Protein AF-A0A7X9Q196-F1 (afdb_monomer_lite)

Secondary structure (DSSP, 8-state):
-PPPEEEEETTTSHHHHHHHHHHHHTT-EEEEE-SS-BTTEE-S--TT-HHHHHHHHHHHHHHHS---EEE-----

Radius of gyration: 11.45 Å; chains: 1; bounding box: 32×19×29 Å

Sequence (76 aa):
MSARVVVITGAAGGIGAAMMATFAALGDTPVGLDLVAAPGVIGGFDITDPAQCVAAAQRIVDEHGRSDVLCNNAGI

pLDDT: mean 96.74, std 4.55, range [62.12, 98.75]

Structure (mmCIF, N/CA/C/O backbone):
data_AF-A0A7X9Q196-F1
#
_entry.id   AF-A0A7X9Q196-F1
#
loop_
_atom_site.group_PDB
_atom_site.id
_atom_site.type_symbol
_atom_site.label_atom_id
_atom_site.label_alt_id
_atom_site.label_comp_id
_atom_site.label_asym_id
_atom_site.label_entity_id
_atom_site.label_seq_id
_atom_site.pdbx_PDB_ins_code
_atom_site.Cartn_x
_atom_site.Cartn_y
_atom_site.Cartn_z
_atom_site.occupancy
_atom_site.B_iso_or_equiv
_atom_site.auth_seq_id
_atom_site.auth_comp_id
_atom_site.auth_asym_id
_atom_site.auth_atom_id
_atom_site.pdbx_PDB_model_num
ATOM 1 N N . MET A 1 1 ? -20.472 5.931 11.167 1.00 62.12 1 MET A N 1
ATOM 2 C CA . MET A 1 1 ? -19.835 5.650 9.859 1.00 62.12 1 MET A CA 1
ATOM 3 C C . MET A 1 1 ? -19.003 4.386 10.010 1.00 62.12 1 MET A C 1
ATOM 5 O O . MET A 1 1 ? -18.504 4.166 11.105 1.00 62.12 1 MET A O 1
ATOM 9 N N . SER A 1 2 ? -18.916 3.538 8.980 1.00 86.12 2 SER A N 1
ATOM 10 C CA . SER A 1 2 ? -17.994 2.389 8.975 1.00 86.12 2 SER A CA 1
ATOM 11 C C . SER A 1 2 ? -16.546 2.869 8.822 1.00 86.12 2 SER A C 1
ATOM 13 O O . SER A 1 2 ? -16.336 3.933 8.238 1.00 86.12 2 SER A O 1
ATOM 15 N N . ALA A 1 3 ? -15.572 2.086 9.298 1.00 93.38 3 ALA A N 1
ATOM 16 C CA . ALA A 1 3 ? -14.148 2.329 9.049 1.00 93.38 3 ALA A CA 1
ATOM 17 C C . ALA A 1 3 ? -13.876 2.458 7.539 1.00 93.38 3 ALA A C 1
ATOM 19 O O . ALA A 1 3 ? -14.430 1.680 6.755 1.00 93.38 3 ALA A O 1
ATOM 20 N N . ARG A 1 4 ? -13.068 3.444 7.129 1.00 97.88 4 ARG A N 1
ATOM 21 C CA . ARG A 1 4 ? -12.684 3.623 5.719 1.00 97.88 4 ARG A CA 1
ATOM 22 C C . ARG A 1 4 ? -11.493 2.739 5.380 1.00 97.88 4 ARG A C 1
ATOM 24 O O . ARG A 1 4 ? -10.626 2.535 6.224 1.00 97.88 4 ARG A O 1
ATOM 31 N N . VAL A 1 5 ? -11.404 2.284 4.137 1.00 98.19 5 VAL A N 1
ATOM 32 C CA . VAL A 1 5 ? -10.205 1.625 3.603 1.00 98.19 5 VAL A CA 1
ATOM 33 C C . VAL A 1 5 ? -9.318 2.679 2.950 1.00 98.19 5 VAL A C 1
ATOM 35 O O . VAL A 1 5 ? -9.727 3.326 1.983 1.00 98.19 5 VAL A O 1
ATOM 38 N N . VAL A 1 6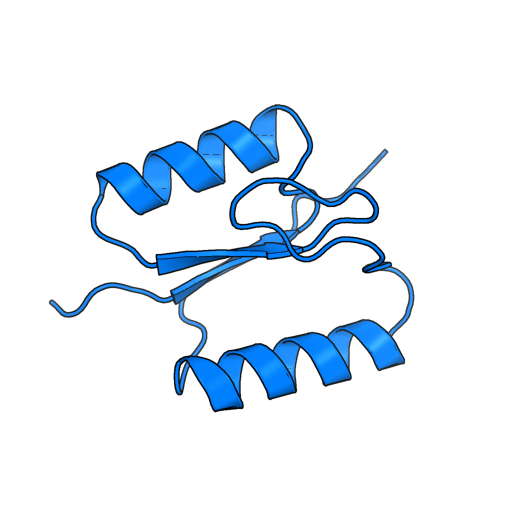 ? -8.113 2.870 3.486 1.00 98.56 6 VAL A N 1
ATOM 39 C CA . VAL A 1 6 ? -7.204 3.956 3.095 1.00 98.56 6 VAL A CA 1
ATOM 40 C C . VAL A 1 6 ? -5.929 3.375 2.499 1.00 98.56 6 VAL A C 1
ATOM 42 O O . VAL A 1 6 ? -5.102 2.822 3.213 1.00 98.56 6 VAL A O 1
ATOM 45 N N . VAL A 1 7 ? -5.758 3.501 1.188 1.00 98.44 7 VAL A N 1
ATOM 46 C CA . VAL A 1 7 ? -4.598 2.971 0.464 1.00 98.44 7 VAL A CA 1
ATOM 47 C C . VAL A 1 7 ? -3.510 4.033 0.407 1.00 98.44 7 VAL A C 1
ATOM 49 O O . VAL A 1 7 ? -3.768 5.161 -0.013 1.00 98.44 7 VAL A O 1
ATOM 52 N N . ILE A 1 8 ? -2.291 3.690 0.820 1.00 98.75 8 ILE A N 1
ATOM 53 C CA . ILE A 1 8 ? -1.167 4.630 0.908 1.00 98.75 8 ILE A CA 1
ATOM 54 C C . ILE A 1 8 ? 0.020 4.067 0.130 1.00 98.75 8 ILE A C 1
ATOM 56 O O . ILE A 1 8 ? 0.496 2.979 0.441 1.00 98.75 8 ILE A O 1
ATOM 60 N N . THR A 1 9 ? 0.529 4.812 -0.854 1.00 98.62 9 THR A N 1
ATOM 61 C CA . THR A 1 9 ? 1.772 4.460 -1.562 1.00 98.62 9 THR A CA 1
ATOM 62 C C . THR A 1 9 ? 2.980 5.110 -0.884 1.00 98.62 9 THR A C 1
ATOM 64 O O . THR A 1 9 ? 2.873 6.201 -0.319 1.00 98.62 9 THR A O 1
ATOM 67 N N . GLY A 1 10 ? 4.144 4.457 -0.903 1.00 98.44 10 GLY A N 1
ATOM 68 C CA . GLY A 1 10 ? 5.319 4.934 -0.160 1.00 98.44 10 GLY A CA 1
ATOM 69 C C . GLY A 1 10 ? 5.118 4.826 1.357 1.00 98.44 10 GLY A C 1
ATOM 70 O O . GLY A 1 10 ? 5.564 5.691 2.115 1.00 98.44 10 GLY A O 1
ATOM 71 N N . ALA A 1 11 ? 4.345 3.824 1.791 1.00 98.38 11 ALA A N 1
ATOM 72 C CA . ALA A 1 11 ? 3.864 3.679 3.162 1.00 98.38 11 ALA A CA 1
ATOM 73 C C . ALA A 1 11 ? 4.946 3.268 4.173 1.00 98.38 11 ALA A C 1
ATOM 75 O O . ALA A 1 11 ? 4.738 3.446 5.372 1.00 98.38 11 ALA A O 1
ATOM 76 N N . ALA A 1 12 ? 6.090 2.745 3.720 1.00 97.81 12 ALA A N 1
ATOM 77 C CA . ALA A 1 12 ? 7.220 2.430 4.592 1.00 97.81 12 ALA A CA 1
ATOM 78 C C . ALA A 1 12 ? 8.126 3.652 4.850 1.00 97.81 12 ALA A C 1
ATOM 80 O O . ALA A 1 12 ? 8.937 3.633 5.777 1.00 97.81 12 ALA A O 1
ATOM 81 N N . GLY A 1 13 ? 7.991 4.725 4.059 1.00 95.62 13 GLY A N 1
ATOM 82 C CA . GLY A 1 13 ? 8.719 5.984 4.243 1.00 95.62 13 GLY A CA 1
ATOM 83 C C . GLY A 1 13 ? 8.184 6.839 5.399 1.00 95.62 13 GLY A C 1
ATOM 84 O O . GLY A 1 13 ? 7.099 6.599 5.915 1.00 95.62 13 GLY A O 1
ATOM 85 N N . GLY A 1 14 ? 8.917 7.885 5.798 1.00 97.00 14 GLY A N 1
ATOM 86 C CA . GLY A 1 14 ? 8.597 8.679 6.998 1.00 97.00 14 GLY A CA 1
ATOM 87 C C . GLY A 1 14 ? 7.176 9.264 7.028 1.00 97.00 14 GLY A C 1
ATOM 88 O O . GLY A 1 14 ? 6.445 9.057 7.996 1.00 97.00 14 GLY A O 1
ATOM 89 N N . ILE A 1 15 ? 6.760 9.958 5.960 1.00 98.12 15 ILE A N 1
ATOM 90 C CA . ILE A 1 15 ? 5.401 10.526 5.859 1.00 98.12 15 ILE A CA 1
ATOM 91 C C . ILE A 1 15 ? 4.361 9.411 5.686 1.00 98.12 15 ILE A C 1
ATOM 93 O O . ILE A 1 15 ? 3.315 9.444 6.332 1.00 98.12 15 ILE A O 1
ATOM 97 N N . GLY A 1 16 ? 4.665 8.393 4.876 1.00 98.25 16 GLY A N 1
ATOM 98 C CA . GLY A 1 16 ? 3.802 7.230 4.669 1.00 98.25 16 GLY A CA 1
ATOM 99 C C . GLY A 1 16 ? 3.460 6.507 5.970 1.00 98.25 16 GLY A C 1
ATOM 100 O O . GLY A 1 16 ? 2.286 6.324 6.287 1.00 98.25 16 GLY A O 1
ATOM 101 N N . ALA A 1 17 ? 4.471 6.192 6.776 1.00 98.25 17 ALA A N 1
ATOM 102 C CA . ALA A 1 17 ? 4.319 5.534 8.067 1.00 98.25 17 ALA A CA 1
ATOM 103 C C . ALA A 1 17 ? 3.539 6.402 9.068 1.00 98.25 17 ALA A C 1
ATOM 105 O O . ALA A 1 17 ? 2.696 5.894 9.811 1.00 98.25 17 ALA A O 1
ATOM 106 N N . ALA A 1 18 ? 3.758 7.723 9.057 1.00 98.44 18 ALA A N 1
ATOM 107 C CA . ALA A 1 18 ? 2.979 8.651 9.873 1.00 98.44 18 ALA A CA 1
ATOM 108 C C . ALA A 1 18 ? 1.493 8.667 9.467 1.00 98.44 18 ALA A C 1
ATOM 110 O O . ALA A 1 18 ? 0.617 8.669 10.337 1.00 98.44 18 ALA A O 1
ATOM 111 N N . MET A 1 19 ? 1.188 8.619 8.165 1.00 98.56 19 MET A N 1
ATOM 112 C CA . MET A 1 19 ? -0.189 8.494 7.677 1.00 98.56 19 MET A CA 1
ATOM 113 C C . MET A 1 19 ? -0.811 7.154 8.079 1.00 98.56 19 MET A C 1
ATOM 115 O O . MET A 1 19 ? -1.922 7.159 8.606 1.00 98.56 19 MET A O 1
ATOM 119 N N . MET A 1 20 ? -0.094 6.034 7.915 1.00 98.56 20 MET A N 1
ATOM 120 C CA . MET A 1 20 ? -0.548 4.705 8.357 1.00 98.56 20 MET A CA 1
ATOM 121 C C . MET A 1 20 ? -0.973 4.732 9.832 1.00 98.56 20 MET A C 1
ATOM 123 O O . MET A 1 20 ? -2.094 4.347 10.165 1.00 98.56 20 MET A O 1
ATOM 127 N N . ALA A 1 21 ? -0.113 5.254 10.714 1.00 98.25 21 ALA A N 1
ATOM 128 C CA . ALA A 1 21 ? -0.407 5.361 12.142 1.00 98.25 21 ALA A CA 1
ATOM 129 C C . ALA A 1 21 ? -1.604 6.283 12.429 1.00 98.25 21 ALA A C 1
ATOM 131 O O . ALA A 1 21 ? -2.454 5.961 13.259 1.00 98.25 21 ALA A O 1
ATOM 132 N N . THR A 1 22 ? -1.695 7.412 11.725 1.00 98.38 22 THR A N 1
ATOM 133 C CA . THR A 1 22 ? -2.762 8.400 11.930 1.00 98.38 22 THR A CA 1
ATOM 134 C C . THR A 1 22 ? -4.128 7.856 11.512 1.00 98.38 22 THR A C 1
ATOM 136 O O . THR A 1 22 ? -5.078 7.953 12.283 1.00 98.38 22 THR A O 1
ATOM 139 N N . PHE A 1 23 ? -4.243 7.241 10.332 1.00 98.25 23 PHE A N 1
ATOM 140 C CA . PHE A 1 23 ? -5.505 6.647 9.878 1.00 98.25 23 PHE A CA 1
ATOM 141 C C . PHE A 1 23 ? -5.936 5.476 10.768 1.00 98.25 23 PHE A C 1
ATOM 143 O O . PHE A 1 23 ? -7.106 5.400 11.144 1.00 98.25 23 PHE A O 1
ATOM 150 N N . ALA A 1 24 ? -4.998 4.626 11.199 1.00 97.69 24 ALA A N 1
ATOM 151 C CA . ALA A 1 24 ? -5.298 3.574 12.170 1.00 97.69 24 ALA A CA 1
ATOM 152 C C . ALA A 1 24 ? -5.840 4.150 13.494 1.00 97.69 24 ALA A C 1
ATOM 154 O O . ALA A 1 24 ? -6.839 3.663 14.019 1.00 97.69 24 ALA A O 1
ATOM 155 N N . ALA A 1 25 ? -5.232 5.224 14.014 1.00 98.06 25 ALA A N 1
ATOM 156 C CA . ALA A 1 25 ? -5.686 5.890 15.238 1.00 98.06 25 ALA A CA 1
ATOM 157 C C . ALA A 1 25 ? -7.076 6.545 15.102 1.00 98.06 25 ALA A C 1
ATOM 159 O O . ALA A 1 25 ? -7.782 6.697 16.097 1.00 98.06 25 ALA A O 1
ATOM 160 N N . LEU A 1 26 ? -7.489 6.900 13.881 1.00 97.62 26 LEU A N 1
ATOM 161 C CA . LEU A 1 26 ? -8.834 7.399 13.571 1.00 97.62 26 LEU A CA 1
ATOM 162 C C . LEU A 1 26 ? -9.878 6.276 13.414 1.00 97.62 26 LEU A C 1
ATOM 164 O O . LEU A 1 26 ? -11.055 6.567 13.202 1.00 97.62 26 LEU A O 1
ATOM 168 N N . GLY A 1 27 ? -9.473 5.009 13.543 1.00 97.50 27 GLY A N 1
ATOM 169 C CA . GLY A 1 27 ? -10.344 3.844 13.382 1.00 97.50 27 GLY A CA 1
ATOM 170 C C . GLY A 1 27 ? -10.564 3.427 11.927 1.00 97.50 27 GLY A C 1
ATOM 171 O O . GLY A 1 27 ? -11.483 2.656 11.654 1.00 97.50 27 GLY A O 1
ATOM 172 N N . ASP A 1 28 ? -9.753 3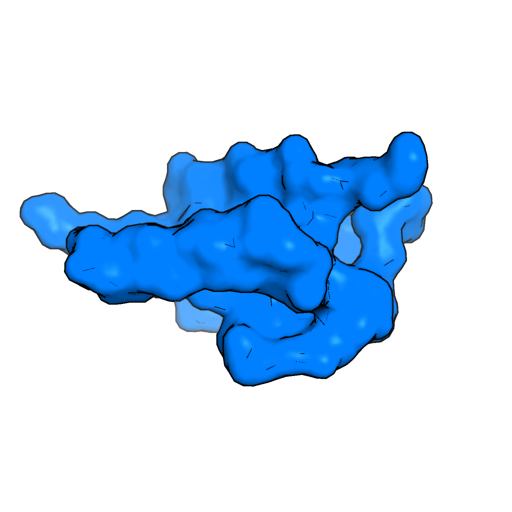.931 10.995 1.00 98.19 28 ASP A N 1
ATOM 173 C CA . ASP A 1 28 ? -9.747 3.477 9.607 1.00 98.19 28 ASP A CA 1
ATOM 174 C C . ASP A 1 28 ? -8.896 2.204 9.437 1.00 98.19 28 ASP A C 1
ATOM 176 O O . ASP A 1 28 ? -8.188 1.761 10.341 1.00 98.19 28 ASP A O 1
ATOM 180 N N . THR A 1 29 ? -8.966 1.604 8.250 1.00 97.50 29 THR A N 1
ATOM 181 C CA . THR A 1 29 ? -8.160 0.453 7.823 1.00 97.50 29 THR A CA 1
ATOM 182 C C . THR A 1 29 ? -7.130 0.916 6.791 1.00 97.50 29 THR A C 1
ATOM 184 O O . THR A 1 29 ? -7.433 0.946 5.594 1.00 97.50 29 THR A O 1
ATOM 187 N N . PRO A 1 30 ? -5.930 1.341 7.220 1.00 98.19 30 PRO A N 1
ATOM 188 C CA . PRO A 1 30 ? -4.876 1.716 6.295 1.00 98.19 30 PRO A CA 1
ATOM 189 C C . PRO A 1 30 ? -4.219 0.478 5.670 1.00 98.19 30 PRO A C 1
ATOM 191 O O . PRO A 1 30 ? -3.893 -0.484 6.367 1.00 98.19 30 PRO A O 1
ATOM 194 N N . VAL A 1 31 ? -3.994 0.528 4.359 1.00 98.12 31 VAL A N 1
ATOM 195 C CA . VAL A 1 31 ? -3.305 -0.493 3.564 1.00 98.12 31 VAL A CA 1
ATOM 196 C C . VAL A 1 31 ? -2.114 0.163 2.878 1.00 98.12 31 VAL A C 1
ATOM 198 O O . VAL A 1 31 ? -2.279 1.012 1.999 1.00 98.12 31 VAL A O 1
ATOM 201 N N . GLY A 1 32 ? -0.907 -0.211 3.294 1.00 98.44 32 GLY A N 1
ATOM 202 C CA . GLY A 1 32 ? 0.317 0.344 2.735 1.00 98.44 32 GLY A CA 1
ATOM 203 C C . GLY A 1 32 ? 0.816 -0.431 1.521 1.00 98.44 32 GLY A C 1
ATOM 204 O O . GLY A 1 32 ? 0.794 -1.660 1.514 1.00 98.44 32 GLY A O 1
ATOM 205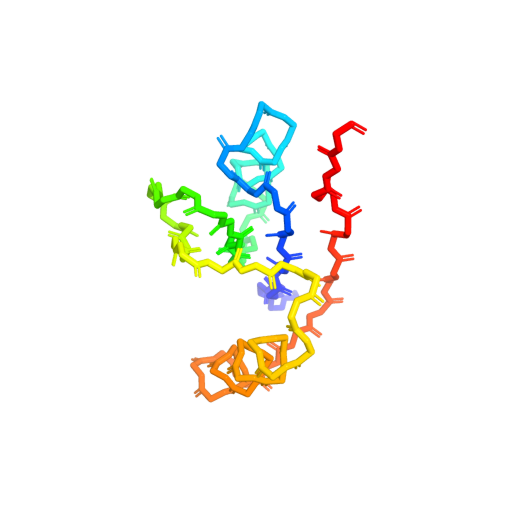 N N . LEU A 1 33 ? 1.329 0.292 0.530 1.00 98.62 33 LEU A N 1
ATOM 206 C CA . LEU A 1 33 ? 2.026 -0.231 -0.642 1.00 98.62 33 LEU A CA 1
ATOM 207 C C . LEU A 1 33 ? 3.401 0.435 -0.742 1.00 98.62 33 LEU A C 1
ATOM 209 O O . LEU A 1 33 ? 3.499 1.667 -0.724 1.00 98.62 33 LEU A O 1
ATOM 213 N N . ASP A 1 34 ? 4.465 -0.356 -0.834 1.00 98.62 34 ASP A N 1
ATOM 214 C CA . ASP A 1 34 ? 5.835 0.155 -0.914 1.00 98.62 34 ASP A CA 1
ATOM 215 C C . ASP A 1 34 ? 6.783 -0.878 -1.551 1.00 98.62 34 ASP A C 1
ATOM 217 O O . ASP A 1 34 ? 6.495 -2.076 -1.599 1.00 98.62 34 ASP A O 1
ATOM 221 N N . LEU A 1 35 ? 7.954 -0.424 -1.995 1.00 98.19 35 LEU A N 1
ATOM 222 C CA . LEU A 1 35 ? 9.051 -1.305 -2.388 1.00 98.19 35 LEU A CA 1
ATOM 223 C C . LEU A 1 35 ? 9.554 -2.108 -1.178 1.00 98.19 35 LEU A C 1
ATOM 225 O O . LEU A 1 35 ? 9.924 -3.275 -1.319 1.00 98.19 35 LEU A O 1
ATOM 229 N N . VAL A 1 36 ? 9.534 -1.515 0.020 1.00 97.19 36 VAL A N 1
ATOM 230 C CA . VAL A 1 36 ? 10.003 -2.139 1.265 1.00 97.19 36 VAL A CA 1
ATOM 231 C C . VAL A 1 36 ? 8.830 -2.649 2.106 1.00 97.19 36 VAL A C 1
ATOM 233 O O . VAL A 1 36 ? 7.867 -1.935 2.363 1.00 97.19 36 VAL A O 1
ATOM 236 N N . ALA A 1 37 ? 8.921 -3.887 2.596 1.00 96.50 37 ALA A N 1
ATOM 237 C CA . ALA A 1 37 ? 7.921 -4.434 3.512 1.00 96.50 37 ALA A CA 1
ATOM 238 C C . ALA A 1 37 ? 8.033 -3.812 4.916 1.00 96.50 37 ALA A C 1
ATOM 240 O O . ALA A 1 37 ? 9.131 -3.639 5.445 1.00 96.50 37 ALA A O 1
ATOM 241 N N . ALA A 1 38 ? 6.891 -3.549 5.549 1.00 95.38 38 ALA A N 1
ATOM 242 C CA . ALA A 1 38 ? 6.787 -3.058 6.923 1.00 95.38 38 ALA A CA 1
ATOM 243 C C . ALA A 1 38 ? 5.452 -3.523 7.547 1.00 95.38 38 ALA A C 1
ATOM 245 O O . ALA A 1 38 ? 4.583 -4.020 6.827 1.00 95.38 38 ALA A O 1
ATOM 246 N N . PRO A 1 39 ? 5.239 -3.401 8.870 1.00 91.44 39 PRO A N 1
ATOM 247 C CA . PRO A 1 39 ? 3.955 -3.745 9.482 1.00 91.44 39 PRO A CA 1
ATOM 248 C C . PRO A 1 39 ? 2.784 -2.984 8.838 1.00 91.44 39 PRO A C 1
ATOM 250 O O . PRO A 1 39 ? 2.774 -1.757 8.817 1.00 91.44 39 PRO A O 1
ATOM 253 N N . GLY A 1 40 ? 1.803 -3.716 8.301 1.00 89.12 40 GLY A N 1
ATOM 254 C CA . GLY A 1 40 ? 0.664 -3.131 7.576 1.00 89.12 40 GLY A CA 1
ATOM 255 C C . GLY A 1 40 ? 0.984 -2.635 6.157 1.00 89.12 40 GLY A C 1
ATOM 256 O O . GLY A 1 40 ? 0.131 -2.007 5.532 1.00 89.12 40 GLY A O 1
ATOM 257 N N . VAL A 1 41 ? 2.187 -2.913 5.642 1.00 97.75 41 VAL A N 1
ATOM 258 C CA . VAL A 1 41 ? 2.652 -2.497 4.312 1.00 97.75 41 VAL A CA 1
ATOM 259 C C . VAL A 1 41 ? 3.020 -3.719 3.473 1.00 97.75 41 VAL A C 1
ATOM 261 O O . VAL A 1 41 ? 3.870 -4.528 3.854 1.00 97.75 41 VAL A O 1
ATOM 264 N N . ILE A 1 42 ? 2.404 -3.833 2.299 1.00 96.00 42 ILE A N 1
ATOM 265 C CA . ILE A 1 42 ? 2.763 -4.807 1.269 1.00 96.00 42 ILE A CA 1
ATOM 266 C C . ILE A 1 42 ? 4.057 -4.323 0.604 1.00 96.00 42 ILE A C 1
ATOM 268 O O . ILE A 1 42 ? 4.063 -3.287 -0.057 1.00 96.00 42 ILE A O 1
ATOM 272 N N . GLY A 1 43 ? 5.144 -5.068 0.816 1.00 96.56 43 GLY A N 1
ATOM 273 C CA . GLY A 1 43 ? 6.446 -4.808 0.197 1.00 96.56 43 GLY A CA 1
ATOM 274 C C . GLY A 1 43 ? 6.570 -5.373 -1.219 1.00 96.56 43 GLY A C 1
ATOM 275 O O . GLY A 1 43 ? 5.763 -6.204 -1.639 1.00 96.56 43 GLY A O 1
ATOM 276 N N . GLY A 1 44 ? 7.626 -4.968 -1.929 1.00 97.69 44 GLY A N 1
ATOM 277 C CA . GLY A 1 44 ? 7.895 -5.385 -3.308 1.00 97.69 44 GLY A CA 1
ATOM 278 C C . GLY A 1 44 ? 6.935 -4.791 -4.340 1.00 97.69 44 GLY A C 1
ATOM 279 O O . GLY A 1 44 ? 6.907 -5.276 -5.465 1.00 97.69 44 GLY A O 1
ATOM 280 N N . PHE A 1 45 ? 6.153 -3.778 -3.960 1.00 98.19 45 PHE A N 1
ATOM 281 C CA . PHE A 1 45 ? 5.232 -3.084 -4.844 1.00 98.19 45 PHE A CA 1
ATOM 282 C C . PHE A 1 45 ? 5.921 -1.881 -5.497 1.00 98.19 45 PHE A C 1
ATOM 284 O O . PHE A 1 45 ? 6.305 -0.925 -4.819 1.00 98.19 45 PHE A O 1
ATOM 291 N N . ASP A 1 46 ? 6.039 -1.912 -6.821 1.00 98.12 46 ASP A N 1
ATOM 292 C CA . ASP A 1 46 ? 6.515 -0.792 -7.629 1.00 98.12 46 ASP A CA 1
ATOM 293 C C . ASP A 1 46 ? 5.327 -0.014 -8.216 1.00 98.12 46 ASP A C 1
ATOM 295 O O . ASP A 1 46 ? 4.609 -0.502 -9.089 1.00 98.12 46 ASP A O 1
ATOM 299 N N . ILE A 1 47 ? 5.134 1.228 -7.759 1.00 97.44 47 ILE A N 1
ATOM 300 C CA . ILE A 1 47 ? 4.060 2.115 -8.239 1.00 97.44 47 ILE A CA 1
ATOM 301 C C . ILE A 1 47 ? 4.211 2.489 -9.722 1.00 97.44 47 ILE A C 1
ATOM 303 O O . ILE A 1 47 ? 3.248 2.931 -10.348 1.00 97.44 47 ILE A O 1
ATOM 307 N N . THR A 1 48 ? 5.410 2.341 -10.293 1.00 97.94 48 THR A N 1
ATOM 308 C CA . THR A 1 48 ? 5.671 2.632 -11.707 1.00 97.94 48 THR A CA 1
ATOM 309 C C . THR A 1 48 ? 5.300 1.470 -12.630 1.00 97.94 48 THR A C 1
ATOM 311 O O . THR A 1 48 ? 5.217 1.675 -13.841 1.00 97.94 48 THR A O 1
ATOM 314 N N . ASP A 1 49 ? 5.011 0.283 -12.079 1.00 98.56 49 ASP A N 1
ATOM 315 C CA . ASP A 1 49 ? 4.536 -0.894 -12.809 1.00 98.56 49 ASP A CA 1
ATOM 316 C C . ASP A 1 49 ? 2.989 -0.944 -12.823 1.00 98.56 49 ASP A C 1
ATOM 318 O O . ASP A 1 49 ? 2.348 -1.229 -11.800 1.00 98.56 49 ASP A O 1
ATOM 322 N N . PRO A 1 50 ? 2.337 -0.717 -13.982 1.00 98.25 50 PRO A N 1
ATOM 323 C CA . PRO A 1 50 ? 0.880 -0.729 -14.073 1.00 98.25 50 PRO A CA 1
ATOM 324 C C . PRO A 1 50 ? 0.253 -2.092 -13.753 1.00 98.25 50 PRO A C 1
ATOM 326 O O . PRO A 1 50 ? -0.870 -2.139 -13.246 1.00 98.25 50 PRO A O 1
ATOM 329 N N . ALA A 1 51 ? 0.946 -3.202 -14.031 1.00 98.44 51 ALA A N 1
ATOM 330 C CA . ALA A 1 51 ? 0.419 -4.537 -13.755 1.00 98.44 51 ALA A CA 1
ATOM 331 C C . ALA A 1 51 ? 0.336 -4.786 -12.244 1.00 98.44 51 ALA A C 1
ATOM 333 O O . ALA A 1 51 ? -0.659 -5.329 -11.757 1.00 98.44 51 ALA A O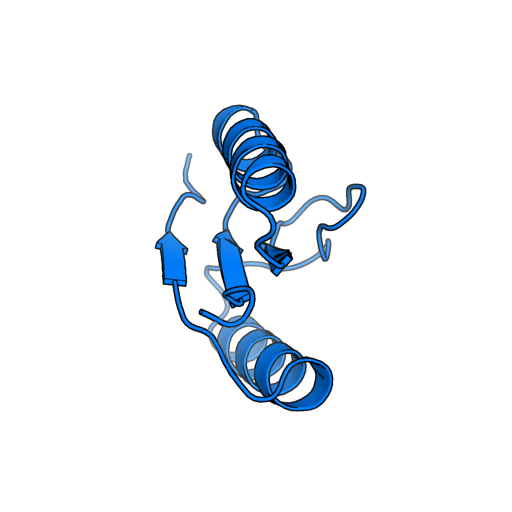 1
ATOM 334 N N . GLN A 1 52 ? 1.334 -4.314 -11.493 1.00 98.38 52 GLN A N 1
ATOM 335 C CA . GLN A 1 52 ? 1.313 -4.364 -10.033 1.00 98.38 52 GLN A CA 1
ATOM 336 C C . GLN A 1 52 ? 0.231 -3.459 -9.446 1.00 98.38 52 GLN A C 1
ATOM 338 O O . GLN A 1 52 ? -0.460 -3.877 -8.518 1.00 98.38 52 GLN A O 1
ATOM 343 N N . CYS A 1 53 ? 0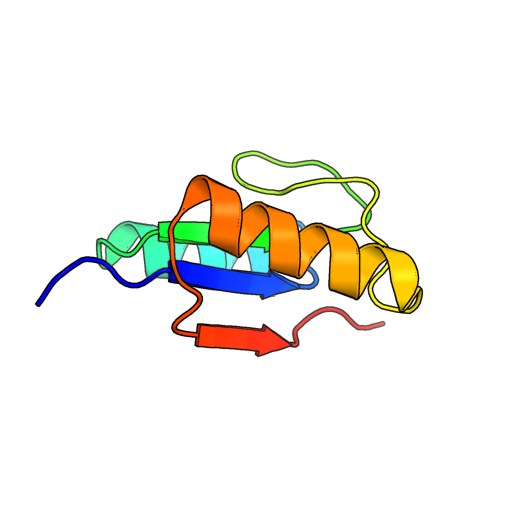.011 -2.269 -10.013 1.00 98.12 53 CYS A N 1
ATOM 344 C CA . CYS A 1 53 ? -1.077 -1.378 -9.597 1.00 98.12 53 CYS A CA 1
ATOM 345 C C . CYS A 1 53 ? -2.452 -2.050 -9.722 1.00 98.12 53 CYS A C 1
ATOM 347 O O . CYS A 1 53 ? -3.250 -2.012 -8.784 1.00 98.12 53 CYS A O 1
ATOM 349 N N . VAL A 1 54 ? -2.717 -2.707 -10.856 1.00 98.25 54 VAL A N 1
ATOM 350 C CA . VAL A 1 54 ? -3.972 -3.442 -11.081 1.00 98.25 54 VAL A CA 1
ATOM 351 C C . VAL A 1 54 ? -4.104 -4.610 -10.103 1.00 98.25 54 VAL A C 1
ATOM 353 O O . VAL A 1 54 ? -5.155 -4.768 -9.483 1.00 98.25 54 VAL A O 1
ATOM 356 N N . ALA A 1 55 ? -3.042 -5.399 -9.916 1.00 98.00 55 ALA A N 1
ATOM 357 C CA . ALA A 1 55 ? -3.054 -6.532 -8.993 1.00 98.00 55 ALA A CA 1
ATOM 358 C C . ALA A 1 55 ? -3.283 -6.098 -7.534 1.00 98.00 55 ALA A C 1
ATOM 360 O O . ALA A 1 55 ? -4.068 -6.723 -6.821 1.00 98.00 55 ALA A O 1
ATOM 361 N N . ALA A 1 56 ? -2.646 -5.009 -7.095 1.00 97.25 56 ALA A N 1
ATOM 362 C CA . ALA A 1 56 ? -2.833 -4.456 -5.757 1.00 97.25 56 ALA A CA 1
ATOM 363 C C . ALA A 1 56 ? -4.260 -3.930 -5.558 1.00 97.25 56 ALA A C 1
ATOM 365 O O . ALA A 1 56 ? -4.882 -4.235 -4.543 1.00 97.25 56 ALA A O 1
ATOM 366 N N . ALA A 1 57 ? -4.807 -3.198 -6.534 1.00 97.12 57 ALA A N 1
ATOM 367 C CA . ALA A 1 57 ? -6.183 -2.714 -6.475 1.00 97.12 57 ALA A CA 1
ATOM 368 C C . ALA A 1 57 ? -7.189 -3.871 -6.386 1.00 97.12 57 ALA A C 1
ATOM 370 O O . ALA A 1 57 ? -8.077 -3.837 -5.535 1.00 97.12 57 ALA A O 1
ATOM 371 N N . GLN A 1 58 ? -7.015 -4.914 -7.207 1.00 98.00 58 GLN A N 1
ATOM 372 C CA . GLN A 1 58 ? -7.867 -6.102 -7.160 1.00 98.00 58 GLN A CA 1
ATOM 373 C C . GLN A 1 58 ? -7.778 -6.788 -5.797 1.00 98.00 58 GLN A C 1
ATOM 375 O O . GLN A 1 58 ? -8.804 -7.046 -5.181 1.00 98.00 58 GLN A O 1
ATOM 380 N N . ARG A 1 59 ? -6.563 -6.988 -5.277 1.00 96.94 59 ARG A N 1
ATOM 381 C CA . ARG A 1 59 ? -6.348 -7.575 -3.953 1.00 96.94 59 ARG A CA 1
ATOM 382 C C . ARG A 1 59 ? -7.036 -6.781 -2.841 1.00 96.94 59 ARG A C 1
ATOM 384 O O . ARG A 1 59 ? -7.674 -7.374 -1.981 1.00 96.94 59 ARG A O 1
ATOM 391 N N . ILE A 1 60 ? -6.934 -5.452 -2.860 1.00 96.50 60 ILE A N 1
ATOM 392 C CA . ILE A 1 60 ? -7.574 -4.577 -1.865 1.00 96.50 60 ILE A CA 1
ATOM 393 C C . ILE A 1 60 ? -9.099 -4.707 -1.930 1.00 96.50 60 ILE A C 1
ATOM 395 O O . ILE A 1 60 ? -9.759 -4.768 -0.894 1.00 96.50 60 ILE A O 1
ATOM 399 N N . VAL A 1 61 ? -9.666 -4.779 -3.136 1.00 97.19 61 VAL A N 1
ATOM 400 C CA . VAL A 1 61 ? -11.105 -5.000 -3.325 1.00 97.19 61 VAL A CA 1
ATOM 401 C C . VAL A 1 61 ? -11.515 -6.405 -2.881 1.00 97.19 61 VAL A C 1
ATOM 403 O O . VAL A 1 61 ? -12.538 -6.538 -2.220 1.00 97.19 61 VAL A O 1
ATOM 406 N N . ASP A 1 62 ? -10.726 -7.436 -3.169 1.00 97.94 62 ASP A N 1
ATOM 407 C CA . ASP A 1 62 ? -11.022 -8.811 -2.757 1.00 97.94 62 ASP A CA 1
ATOM 408 C C . ASP A 1 62 ? -10.963 -8.973 -1.226 1.00 97.94 62 ASP A C 1
ATOM 410 O O . ASP A 1 62 ? -11.805 -9.654 -0.641 1.00 97.94 62 ASP A O 1
ATOM 414 N N . GLU A 1 63 ? -9.999 -8.324 -0.563 1.00 96.38 63 GLU A N 1
ATOM 415 C CA . GLU A 1 63 ? -9.792 -8.413 0.890 1.00 96.38 63 GLU A CA 1
ATOM 416 C C . GLU A 1 63 ? -10.737 -7.500 1.693 1.00 96.38 63 GLU A C 1
ATOM 418 O O . GLU A 1 63 ? -11.206 -7.886 2.766 1.00 96.38 63 GLU A O 1
ATOM 423 N N . HIS A 1 64 ? -11.035 -6.295 1.197 1.00 95.81 64 HIS A N 1
ATOM 424 C CA . HIS A 1 64 ? -11.770 -5.272 1.956 1.00 95.81 64 HIS A CA 1
ATOM 425 C C . HIS A 1 64 ? -13.098 -4.836 1.322 1.00 95.81 64 HIS A C 1
ATOM 427 O O . HIS A 1 64 ? -13.860 -4.084 1.934 1.00 95.81 64 HIS A O 1
ATOM 433 N N . GLY A 1 65 ? -13.386 -5.261 0.093 1.00 97.12 65 GLY A N 1
ATOM 434 C CA . GLY A 1 65 ? -14.595 -4.913 -0.659 1.00 97.12 65 GLY A CA 1
ATOM 435 C C . GLY A 1 65 ? -14.624 -3.490 -1.229 1.00 97.12 65 GLY A C 1
ATOM 436 O O . GLY A 1 65 ? -15.563 -3.153 -1.949 1.00 97.12 65 GLY A O 1
ATOM 437 N N . ARG A 1 66 ? -13.647 -2.632 -0.898 1.00 96.00 66 ARG A N 1
ATOM 438 C CA . ARG A 1 66 ? -13.624 -1.203 -1.268 1.00 96.00 66 ARG A CA 1
ATOM 439 C C . ARG A 1 66 ? -12.237 -0.568 -1.122 1.00 96.00 66 ARG A C 1
ATOM 441 O O . ARG A 1 66 ? -11.375 -1.093 -0.428 1.00 96.00 66 ARG A O 1
ATOM 448 N N . SER A 1 67 ? -12.081 0.619 -1.707 1.00 96.25 67 SER A N 1
ATOM 449 C CA . SER A 1 67 ? -11.019 1.594 -1.423 1.00 96.25 67 SER A CA 1
ATOM 450 C C . SER A 1 67 ? -11.664 2.980 -1.359 1.00 96.25 67 SER A C 1
ATOM 452 O O . SER A 1 67 ? -12.311 3.400 -2.316 1.00 96.25 67 SER A O 1
ATOM 454 N N . ASP A 1 68 ? -11.553 3.662 -0.219 1.00 98.12 68 ASP A N 1
ATOM 455 C CA . ASP A 1 68 ? -12.250 4.934 0.035 1.00 98.12 68 ASP A CA 1
ATOM 456 C C . ASP A 1 68 ? -11.366 6.153 -0.153 1.00 98.12 68 ASP A C 1
ATOM 458 O O . ASP A 1 68 ? -11.838 7.240 -0.485 1.00 98.12 68 ASP A O 1
ATOM 462 N N . VAL A 1 69 ? -10.080 5.974 0.126 1.00 98.31 69 VAL A N 1
ATOM 463 C CA . VAL A 1 69 ? -9.068 7.016 0.058 1.00 98.31 69 VAL A CA 1
ATOM 464 C C . VAL A 1 69 ? -7.832 6.411 -0.586 1.00 98.31 69 VAL A C 1
ATOM 466 O O . VAL A 1 69 ? -7.404 5.321 -0.210 1.00 98.31 69 VAL A O 1
ATOM 469 N N . LEU A 1 70 ? -7.248 7.151 -1.524 1.00 98.31 70 LEU A N 1
ATOM 470 C CA . LEU A 1 70 ? -5.950 6.854 -2.112 1.00 98.31 70 LEU A CA 1
ATOM 471 C C . LEU A 1 70 ? -5.002 8.021 -1.835 1.00 98.31 70 LEU A C 1
ATOM 473 O O . LEU A 1 70 ? -5.227 9.142 -2.292 1.00 98.31 70 LEU A O 1
ATOM 477 N N . CYS A 1 71 ? -3.927 7.745 -1.108 1.00 98.44 71 CYS A N 1
ATOM 478 C CA . CYS A 1 71 ? -2.839 8.677 -0.858 1.00 98.44 71 CYS A CA 1
ATOM 479 C C . CYS A 1 71 ? -1.663 8.331 -1.777 1.00 98.44 71 CYS A C 1
ATOM 481 O O . CYS A 1 71 ? -0.875 7.430 -1.482 1.00 98.44 71 CYS A O 1
ATOM 483 N N . ASN A 1 72 ? -1.534 9.069 -2.882 1.00 98.25 72 ASN A N 1
ATOM 484 C CA . ASN A 1 72 ? -0.359 9.001 -3.751 1.00 98.25 72 ASN A CA 1
ATOM 485 C C . ASN A 1 72 ? 0.796 9.758 -3.089 1.00 98.25 72 ASN A C 1
ATOM 487 O O . ASN A 1 72 ? 0.867 10.981 -3.184 1.00 98.25 72 ASN A O 1
ATOM 491 N N . ASN A 1 73 ? 1.655 9.034 -2.376 1.00 98.25 73 ASN A N 1
ATOM 492 C CA . ASN A 1 73 ? 2.752 9.610 -1.596 1.00 98.25 73 ASN A CA 1
ATOM 493 C C . ASN A 1 73 ? 4.133 9.072 -1.997 1.00 98.25 73 ASN A C 1
ATOM 495 O O . ASN A 1 73 ? 5.129 9.741 -1.735 1.00 98.25 73 ASN A O 1
ATOM 499 N N . ALA A 1 74 ? 4.215 7.910 -2.651 1.00 96.62 74 ALA A N 1
ATOM 500 C CA . ALA A 1 74 ? 5.477 7.421 -3.201 1.00 96.62 74 ALA A CA 1
ATOM 501 C C . ALA A 1 74 ? 6.125 8.472 -4.123 1.00 96.62 74 ALA A C 1
ATOM 503 O O . ALA A 1 74 ? 5.473 9.003 -5.023 1.00 96.62 74 ALA A O 1
ATOM 504 N N . GLY A 1 75 ? 7.411 8.744 -3.905 1.00 94.62 75 GLY A N 1
ATOM 505 C CA . GLY A 1 75 ? 8.196 9.713 -4.665 1.00 94.62 75 GLY A CA 1
ATOM 506 C C . GLY A 1 75 ? 9.655 9.730 -4.209 1.00 94.62 75 GLY A C 1
ATOM 507 O O . GLY A 1 75 ? 9.970 9.238 -3.123 1.00 94.62 75 GLY A O 1
ATOM 508 N N . ILE A 1 76 ? 10.526 10.285 -5.054 1.00 90.12 76 ILE A N 1
A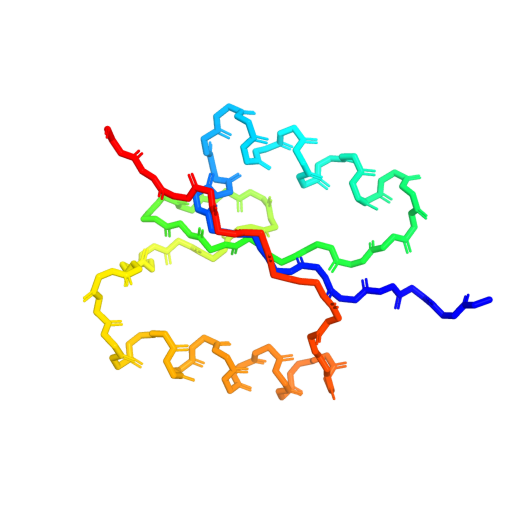TOM 509 C CA . ILE A 1 76 ? 11.953 10.531 -4.793 1.00 90.12 76 ILE A CA 1
ATOM 510 C C . ILE A 1 76 ? 12.313 11.977 -5.121 1.00 90.12 76 ILE A C 1
ATOM 512 O O . ILE A 1 76 ? 11.607 12.573 -5.969 1.00 90.12 76 ILE A O 1
#

Foldseek 3Di:
DAAAEAEEEPLVDDVNVVVCVVSVVVVHQYAAEYCDDDVNHDHNQDPVDVVSVVVVVVVCCVVPVDHDHYHPDDDD